Protein AF-A0A1Y4QTX5-F1 (afdb_monomer_lite)

Organism: NCBI:txid44008

Sequence (135 aa):
MKSREKSRYFTFLLYEDSAPKNYLELLESLNIPMAISPWHDLDIKTEKLTPEEQKLVDQGKIIYKKKHRHAIYIASNPVTSNAVRNRLQRLFADYTNKPVVSEVQIIKTTVADTYAYLTHESKEAIRQKKHIYDS

InterPro domains:
  IPR002631 Plasmid replication protein, origin binding domain [PF01719] (3-135)

Secondary structure (DSSP, 8-state):
-PPPP-EEEEEEEEETTTS-TTHHHHHHHT---EEEPPPB---B--SS--HHHHHHHHTT---BPPPEEEEEEEEEEEE-HHHHHHHHHHHHTTT-SS-SEEEEEE--S-HHHHHHHTTT-SHHHHHTTPPPPP-

Structure (mmCIF, N/CA/C/O backbone):
data_AF-A0A1Y4QTX5-F1
#
_entry.id   AF-A0A1Y4QTX5-F1
#
loop_
_atom_site.group_PDB
_atom_site.id
_atom_site.type_symbol
_atom_site.label_atom_id
_atom_site.label_alt_id
_atom_site.label_comp_id
_atom_site.label_asym_id
_atom_site.label_entity_id
_atom_site.label_seq_id
_atom_site.pdbx_PDB_ins_code
_atom_site.Cartn_x
_atom_site.Cartn_y
_atom_site.Cartn_z
_atom_site.occupancy
_atom_site.B_iso_or_equiv
_atom_site.auth_seq_id
_atom_site.auth_comp_id
_atom_site.auth_asym_id
_atom_site.auth_atom_id
_atom_site.pdbx_PDB_model_num
ATOM 1 N N . MET A 1 1 ? 30.024 6.382 3.406 1.00 44.78 1 MET A N 1
ATOM 2 C CA . MET A 1 1 ? 28.696 6.533 2.765 1.00 44.78 1 MET A CA 1
ATOM 3 C C . MET A 1 1 ? 27.850 5.321 3.153 1.00 44.78 1 MET A C 1
ATOM 5 O O . MET A 1 1 ? 28.259 4.217 2.825 1.00 44.78 1 MET A O 1
ATOM 9 N N . LYS A 1 2 ? 26.755 5.468 3.922 1.00 46.59 2 LYS A N 1
ATOM 10 C CA . LYS A 1 2 ? 25.890 4.316 4.270 1.00 46.59 2 LYS A CA 1
ATOM 11 C C . LYS A 1 2 ? 25.275 3.757 2.981 1.00 46.59 2 LYS A C 1
ATOM 13 O O . LYS A 1 2 ? 24.634 4.509 2.246 1.00 46.59 2 LYS A O 1
ATOM 18 N N . SER A 1 3 ? 25.475 2.471 2.693 1.00 66.56 3 SER A N 1
ATOM 19 C CA . SER A 1 3 ? 24.811 1.819 1.563 1.00 66.56 3 SER A CA 1
ATOM 20 C C . SER A 1 3 ? 23.304 1.831 1.807 1.00 66.56 3 SER A C 1
ATOM 22 O O . SER A 1 3 ? 22.845 1.407 2.867 1.00 66.56 3 SER A O 1
ATOM 24 N N . ARG A 1 4 ? 22.524 2.328 0.844 1.00 85.31 4 ARG A N 1
ATOM 25 C CA . ARG A 1 4 ? 21.062 2.249 0.925 1.00 85.31 4 ARG A CA 1
ATOM 26 C C . ARG A 1 4 ? 20.644 0.794 0.735 1.00 85.31 4 ARG A C 1
ATOM 28 O O . ARG A 1 4 ? 21.087 0.164 -0.225 1.00 85.31 4 ARG A O 1
ATOM 35 N N . GLU A 1 5 ? 19.817 0.291 1.646 1.00 94.69 5 GLU A N 1
ATOM 36 C CA . GLU A 1 5 ? 19.289 -1.073 1.604 1.00 94.69 5 GLU A CA 1
ATOM 37 C C . GLU A 1 5 ? 18.601 -1.336 0.256 1.00 94.69 5 GLU A C 1
ATOM 39 O O . GLU A 1 5 ? 17.876 -0.480 -0.269 1.00 94.69 5 GLU A O 1
ATOM 44 N N . LYS A 1 6 ? 18.875 -2.508 -0.324 1.00 96.44 6 LYS A N 1
ATOM 45 C CA . LYS A 1 6 ? 18.266 -2.961 -1.574 1.00 96.44 6 LYS A CA 1
ATOM 46 C C . LYS A 1 6 ? 17.459 -4.224 -1.324 1.00 96.44 6 LYS A C 1
ATOM 48 O O . LYS A 1 6 ? 17.902 -5.098 -0.591 1.00 96.44 6 LYS A O 1
ATOM 53 N N . SER A 1 7 ? 16.313 -4.335 -1.981 1.00 97.81 7 SER A N 1
ATOM 54 C CA . SER A 1 7 ? 15.453 -5.517 -1.927 1.00 97.81 7 SER A CA 1
ATOM 55 C C . SER A 1 7 ? 14.747 -5.726 -3.262 1.00 97.81 7 SER A C 1
ATOM 57 O O . SER A 1 7 ? 14.797 -4.875 -4.153 1.00 97.81 7 SER A O 1
ATOM 59 N N . ARG A 1 8 ? 14.101 -6.881 -3.407 1.00 98.25 8 ARG A N 1
ATOM 60 C CA . ARG A 1 8 ? 13.144 -7.154 -4.482 1.00 98.25 8 ARG A CA 1
ATOM 61 C C . ARG A 1 8 ? 11.698 -6.990 -4.030 1.00 98.25 8 ARG A C 1
ATOM 63 O O . ARG A 1 8 ? 10.841 -6.794 -4.879 1.00 98.25 8 ARG A O 1
ATOM 70 N N . TYR A 1 9 ? 11.428 -7.052 -2.731 1.00 98.44 9 TYR A N 1
ATOM 71 C CA . TYR A 1 9 ? 10.073 -7.127 -2.195 1.00 98.44 9 TYR A CA 1
ATOM 72 C C . TYR A 1 9 ? 9.723 -5.831 -1.481 1.00 98.44 9 TYR A C 1
ATOM 74 O O . TYR A 1 9 ? 10.379 -5.446 -0.509 1.00 98.44 9 TYR A O 1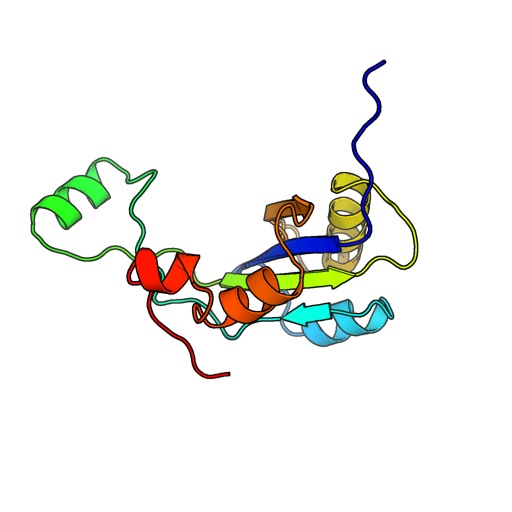
ATOM 82 N N . PHE A 1 10 ? 8.692 -5.160 -1.979 1.00 98.25 10 PHE A N 1
ATOM 83 C CA . PHE A 1 10 ? 8.256 -3.868 -1.475 1.00 98.25 10 PHE A CA 1
ATOM 84 C C . PHE A 1 10 ? 6.760 -3.870 -1.206 1.00 98.25 10 PHE A C 1
ATOM 86 O O . PHE A 1 10 ? 6.009 -4.594 -1.854 1.00 98.25 10 PHE A O 1
ATOM 93 N N . THR A 1 11 ? 6.342 -3.021 -0.278 1.00 97.69 11 THR A N 1
ATOM 94 C CA . THR A 1 11 ? 4.940 -2.691 -0.041 1.00 97.69 11 THR A CA 1
ATOM 95 C C . THR A 1 11 ? 4.754 -1.180 -0.029 1.00 97.69 11 THR A C 1
ATOM 97 O O . THR A 1 11 ? 5.685 -0.439 0.303 1.00 97.69 11 THR A O 1
ATOM 100 N N . PHE A 1 12 ? 3.583 -0.709 -0.440 1.00 96.31 12 PHE A N 1
ATOM 101 C CA . PHE A 1 12 ? 3.239 0.709 -0.426 1.00 96.31 12 PHE A CA 1
ATOM 102 C C . PHE A 1 12 ? 1.729 0.931 -0.324 1.00 96.31 12 PHE A C 1
ATOM 104 O O . PHE A 1 12 ? 0.940 -0.002 -0.476 1.00 96.31 12 PHE A O 1
ATOM 111 N N . LEU A 1 13 ? 1.349 2.185 -0.068 1.00 94.94 13 LEU A N 1
ATOM 112 C CA . LEU A 1 13 ? -0.041 2.627 -0.001 1.00 94.94 13 LEU A CA 1
ATOM 113 C C . LEU A 1 13 ? -0.429 3.473 -1.213 1.00 94.94 13 LEU A C 1
ATOM 115 O O . LEU A 1 13 ? 0.335 4.349 -1.625 1.00 94.94 13 LEU A O 1
ATOM 119 N N . LEU A 1 14 ? -1.639 3.244 -1.718 1.00 93.12 14 LEU A N 1
ATOM 120 C CA . LEU A 1 14 ? -2.327 4.063 -2.716 1.00 93.12 14 LEU A CA 1
ATOM 121 C C . LEU A 1 14 ? -3.546 4.718 -2.067 1.00 93.12 14 LEU A C 1
ATOM 123 O O . LEU A 1 14 ? -4.354 4.015 -1.467 1.00 93.12 14 LEU A O 1
ATOM 127 N N . TYR A 1 15 ? -3.713 6.030 -2.208 1.00 92.44 15 TYR A N 1
ATOM 128 C CA . TYR A 1 15 ? -4.905 6.729 -1.714 1.00 92.44 15 TYR A CA 1
ATOM 129 C C . TYR A 1 15 ? -5.902 6.997 -2.837 1.00 92.44 15 TYR A C 1
ATOM 131 O O . TYR A 1 15 ? -5.520 7.476 -3.905 1.00 92.44 15 TYR A O 1
ATOM 139 N N . GLU A 1 16 ? -7.185 6.737 -2.575 1.00 90.94 16 GLU A N 1
ATOM 140 C CA . GLU A 1 16 ? -8.263 6.948 -3.554 1.00 90.94 16 GLU A CA 1
ATOM 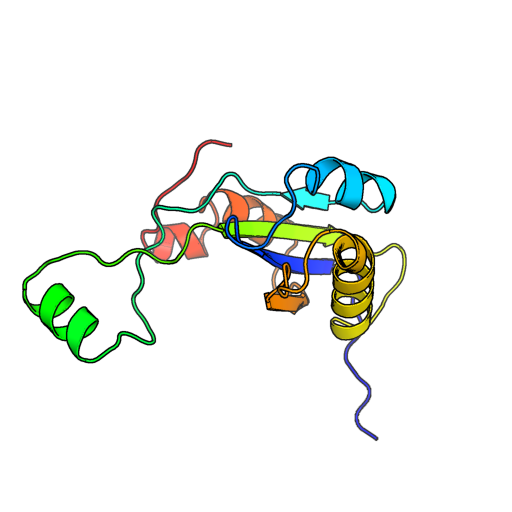141 C C . GLU A 1 16 ? -8.365 8.417 -3.997 1.00 90.94 16 GLU A C 1
ATOM 143 O O . GLU A 1 16 ? -8.578 8.698 -5.170 1.00 90.94 16 GLU A O 1
ATOM 148 N N . ASP A 1 17 ? -8.134 9.360 -3.078 1.00 90.31 17 ASP A N 1
ATOM 149 C CA . ASP A 1 17 ? -8.236 10.810 -3.321 1.00 90.31 17 ASP A CA 1
ATOM 150 C C . ASP A 1 17 ? -7.128 11.392 -4.224 1.00 90.31 17 ASP A C 1
ATOM 152 O O . ASP A 1 17 ? -7.180 12.567 -4.621 1.00 90.31 17 ASP A O 1
ATOM 156 N N . SER A 1 18 ? -6.105 10.583 -4.502 1.00 90.31 18 SER A N 1
ATOM 157 C CA . SER A 1 18 ? -4.894 10.976 -5.217 1.00 90.31 18 SER A CA 1
ATOM 158 C C . SER A 1 18 ? -4.641 10.107 -6.447 1.00 90.31 18 SER A C 1
ATOM 160 O O . SER A 1 18 ? -4.023 10.593 -7.393 1.00 90.31 18 SER A O 1
ATOM 162 N N . ALA A 1 19 ? -5.106 8.855 -6.452 1.00 89.94 19 ALA A N 1
ATOM 163 C CA . ALA A 1 19 ? -4.929 7.929 -7.563 1.00 89.94 19 ALA A CA 1
ATOM 164 C C . ALA A 1 19 ? -5.769 8.335 -8.790 1.00 89.94 19 ALA A C 1
ATOM 166 O O . ALA A 1 19 ? -6.956 8.637 -8.653 1.00 89.94 19 ALA A O 1
ATOM 167 N N . PRO A 1 20 ? -5.191 8.322 -10.006 1.00 92.69 20 PRO A N 1
ATOM 168 C CA . PRO A 1 20 ? -5.965 8.542 -11.222 1.00 92.69 20 PRO A CA 1
ATOM 169 C C . PRO A 1 20 ? -6.933 7.381 -11.472 1.00 92.69 20 PRO A C 1
ATOM 171 O O . PRO A 1 20 ? -6.689 6.259 -11.037 1.00 92.69 20 PRO A O 1
ATOM 174 N N . LYS A 1 21 ? -8.028 7.617 -12.205 1.00 92.56 21 LYS A N 1
ATOM 175 C CA . LYS A 1 21 ? -9.063 6.587 -12.435 1.00 92.56 21 LYS A CA 1
ATOM 176 C C . LYS A 1 21 ? -8.513 5.314 -13.092 1.00 92.56 21 LYS A C 1
ATOM 178 O O . LYS A 1 21 ? -8.945 4.222 -12.748 1.00 92.56 21 LYS A O 1
ATOM 183 N N . ASN A 1 22 ? -7.535 5.458 -13.984 1.00 94.44 22 ASN A N 1
ATOM 184 C CA . ASN A 1 22 ? -6.868 4.373 -14.705 1.00 94.44 22 ASN A CA 1
ATOM 185 C C . ASN A 1 22 ? -5.590 3.866 -14.006 1.00 94.44 22 ASN A C 1
ATOM 187 O O . ASN A 1 22 ? -4.730 3.272 -14.650 1.00 94.44 22 ASN A O 1
ATOM 191 N N . TYR A 1 23 ? -5.418 4.095 -12.695 1.00 94.19 23 TYR A N 1
ATOM 192 C CA . TYR A 1 23 ? -4.184 3.713 -11.994 1.00 94.19 23 TYR A CA 1
ATOM 193 C C . TYR A 1 23 ? -3.833 2.223 -12.128 1.00 94.19 23 TYR A C 1
ATOM 195 O O . TYR A 1 23 ? -2.651 1.893 -12.138 1.00 94.19 23 TYR A O 1
ATOM 203 N N . LEU A 1 24 ? -4.829 1.334 -12.236 1.00 95.06 24 LEU A N 1
ATOM 204 C CA . LEU A 1 24 ? -4.606 -0.105 -12.417 1.00 95.06 24 LEU A CA 1
ATOM 205 C C . LEU A 1 24 ? -3.921 -0.404 -13.754 1.00 95.06 24 LEU A C 1
ATOM 207 O O . LEU A 1 24 ? -2.891 -1.070 -13.755 1.00 95.06 24 LEU A O 1
ATOM 211 N N . GLU A 1 25 ? -4.422 0.161 -14.855 1.00 96.62 25 GLU A N 1
ATOM 212 C CA . GLU A 1 25 ? -3.822 0.032 -16.194 1.00 96.62 25 GLU A CA 1
ATOM 213 C C . GLU A 1 25 ? -2.393 0.591 -16.213 1.00 96.62 25 GLU A C 1
ATOM 215 O O . GLU A 1 25 ? -1.471 -0.002 -16.773 1.00 96.62 25 GLU A O 1
ATOM 220 N N . LEU A 1 26 ? -2.178 1.724 -15.536 1.00 96.06 26 LEU A N 1
ATOM 221 C CA . LEU A 1 26 ? -0.852 2.319 -15.401 1.00 96.06 26 LEU A CA 1
ATOM 222 C C . LEU A 1 26 ? 0.104 1.392 -14.640 1.00 96.06 26 LEU A C 1
ATOM 224 O O . LEU A 1 26 ? 1.246 1.207 -15.061 1.00 96.06 26 LEU A O 1
ATOM 228 N N . LEU A 1 27 ? -0.333 0.795 -13.528 1.00 96.06 27 LEU A N 1
ATOM 229 C CA . LEU A 1 27 ? 0.486 -0.153 -12.770 1.00 96.06 27 LEU A CA 1
ATOM 230 C C . LEU A 1 27 ? 0.796 -1.410 -13.588 1.00 96.06 27 LEU A C 1
ATOM 232 O O . LEU A 1 27 ? 1.941 -1.865 -13.580 1.00 96.06 27 LEU A O 1
ATOM 236 N N . GLU A 1 28 ? -0.186 -1.926 -14.325 1.00 96.75 28 GLU A N 1
ATOM 237 C CA . GLU A 1 28 ? -0.035 -3.072 -15.222 1.00 96.75 28 GLU A CA 1
ATOM 238 C C . GLU A 1 28 ? 0.983 -2.792 -16.339 1.00 96.75 28 GLU A C 1
ATOM 240 O O . GLU A 1 28 ? 1.848 -3.628 -16.610 1.00 96.75 28 GLU A O 1
ATOM 245 N N . SER A 1 29 ? 0.993 -1.572 -16.893 1.00 96.94 29 SER A N 1
ATOM 246 C CA . SER A 1 29 ? 1.954 -1.150 -17.928 1.00 96.94 29 SER A CA 1
ATOM 247 C C . SER A 1 29 ? 3.426 -1.244 -17.500 1.00 96.94 29 SER A C 1
ATOM 249 O O . SER A 1 29 ? 4.326 -1.300 -18.341 1.00 96.94 29 SER A O 1
ATOM 251 N N . LEU A 1 30 ? 3.707 -1.293 -16.190 1.00 95.88 30 LEU A N 1
ATOM 252 C CA . LEU A 1 30 ? 5.067 -1.481 -15.686 1.00 95.88 30 LEU A CA 1
ATOM 253 C C . LEU A 1 30 ? 5.613 -2.888 -15.952 1.00 95.88 30 LEU A C 1
ATOM 255 O O . LEU A 1 30 ? 6.835 -3.059 -15.866 1.00 95.88 30 LEU A O 1
ATOM 259 N N . ASN A 1 31 ? 4.734 -3.858 -16.234 1.00 96.00 31 ASN A N 1
ATOM 260 C CA . ASN A 1 31 ? 5.041 -5.279 -16.376 1.00 96.00 31 ASN A CA 1
ATOM 261 C C . ASN A 1 31 ? 5.849 -5.816 -15.179 1.00 96.00 31 ASN A C 1
ATOM 263 O O . ASN A 1 31 ? 6.881 -6.476 -15.319 1.00 96.00 31 ASN A O 1
ATOM 267 N N . ILE A 1 32 ? 5.412 -5.442 -13.974 1.00 97.12 32 ILE A N 1
ATOM 268 C CA . ILE A 1 32 ? 5.991 -5.880 -12.706 1.00 97.12 32 ILE A CA 1
ATOM 269 C C . ILE A 1 32 ? 4.925 -6.669 -11.945 1.00 97.12 32 ILE A C 1
ATOM 271 O O . ILE A 1 32 ? 3.813 -6.161 -11.812 1.00 97.12 32 ILE A O 1
ATOM 275 N N . PRO A 1 33 ? 5.241 -7.855 -11.392 1.00 97.88 33 PRO A N 1
ATOM 276 C CA . PRO A 1 33 ? 4.295 -8.584 -10.560 1.00 97.88 33 PRO A CA 1
ATOM 277 C C . PRO A 1 33 ? 3.897 -7.760 -9.332 1.00 97.88 33 PRO A C 1
ATOM 279 O O . PRO A 1 33 ? 4.756 -7.339 -8.543 1.00 97.88 33 PRO A O 1
ATOM 282 N N . MET A 1 34 ? 2.592 -7.546 -9.177 1.00 97.75 34 MET A N 1
ATOM 283 C CA . MET A 1 34 ? 2.007 -6.851 -8.037 1.00 97.75 34 MET A CA 1
ATOM 284 C C . MET A 1 34 ? 0.782 -7.592 -7.511 1.00 97.75 34 MET A C 1
ATOM 286 O O . MET A 1 34 ? 0.084 -8.268 -8.260 1.00 97.75 34 MET A O 1
ATOM 290 N N . ALA A 1 35 ? 0.511 -7.420 -6.222 1.00 97.62 35 ALA A N 1
ATOM 291 C CA . ALA A 1 35 ? -0.767 -7.764 -5.609 1.00 97.62 35 ALA A CA 1
ATOM 292 C C . ALA A 1 35 ? -1.321 -6.505 -4.949 1.00 97.62 35 ALA A C 1
ATOM 294 O O . ALA A 1 35 ? -0.566 -5.790 -4.295 1.00 97.62 35 ALA A O 1
ATOM 295 N N . ILE A 1 36 ? -2.606 -6.217 -5.128 1.00 96.25 36 ILE A N 1
ATOM 296 C CA . ILE A 1 36 ? -3.250 -5.013 -4.597 1.00 96.25 36 ILE A CA 1
ATOM 297 C C . ILE A 1 36 ? -4.425 -5.463 -3.739 1.00 96.25 36 ILE A C 1
ATOM 299 O O . ILE A 1 36 ? -5.214 -6.296 -4.174 1.00 96.25 36 ILE A O 1
ATOM 303 N N . SER A 1 37 ? -4.536 -4.917 -2.534 1.00 96.62 37 SER A N 1
ATOM 304 C CA . SER A 1 37 ? -5.645 -5.204 -1.632 1.00 96.62 37 SER A CA 1
ATOM 305 C C . SER A 1 37 ? -6.988 -4.707 -2.188 1.00 96.62 37 SER A C 1
ATOM 307 O O . SER A 1 37 ? -7.026 -3.828 -3.067 1.00 96.62 37 SER A O 1
ATOM 309 N N . PRO A 1 38 ? -8.102 -5.159 -1.590 1.00 96.50 38 PRO A N 1
ATOM 310 C CA . PRO A 1 38 ? -9.352 -4.408 -1.586 1.00 96.50 38 PRO A CA 1
ATOM 311 C C . PRO A 1 38 ? -9.150 -2.972 -1.086 1.00 96.50 38 PRO A C 1
ATOM 313 O O . PRO A 1 38 ? -8.090 -2.603 -0.566 1.00 96.50 38 PRO A O 1
ATOM 316 N N . TRP A 1 39 ? -10.177 -2.138 -1.227 1.00 95.12 39 TRP A N 1
ATOM 317 C CA . TRP A 1 39 ? -10.159 -0.825 -0.589 1.00 95.12 39 TRP A CA 1
ATOM 318 C C . TRP A 1 39 ? -10.248 -0.973 0.929 1.00 95.12 39 TRP A C 1
ATOM 320 O O . TRP A 1 39 ? -11.172 -1.592 1.435 1.00 95.12 39 TRP A O 1
ATOM 330 N N . HIS A 1 40 ? -9.286 -0.382 1.631 1.00 95.44 40 HIS A N 1
ATOM 331 C CA . HIS A 1 40 ? -9.243 -0.307 3.083 1.00 95.44 40 HIS A CA 1
ATOM 332 C C . HIS A 1 40 ? -9.843 1.016 3.542 1.00 95.44 40 HIS A C 1
ATOM 334 O O . HIS A 1 40 ? -9.197 2.063 3.447 1.00 95.44 40 HIS A O 1
ATOM 340 N N . ASP A 1 41 ? -11.082 0.976 4.015 1.00 95.75 41 ASP A N 1
ATOM 341 C CA . ASP A 1 41 ? -11.858 2.116 4.518 1.00 95.75 41 ASP A CA 1
ATOM 342 C C . ASP A 1 41 ? -12.379 1.932 5.953 1.00 95.75 41 ASP A C 1
ATOM 344 O O . ASP A 1 41 ? -12.897 2.877 6.546 1.00 95.75 41 ASP A O 1
ATOM 348 N N . LEU A 1 42 ? -12.158 0.756 6.542 1.00 95.38 42 LEU A N 1
ATOM 349 C CA . LEU A 1 42 ? -12.555 0.396 7.908 1.00 95.38 42 LEU A CA 1
ATOM 350 C C . LEU A 1 42 ? -11.358 0.300 8.866 1.00 95.38 42 LEU A C 1
ATOM 352 O O . LEU A 1 42 ? -11.466 -0.159 10.005 1.00 95.38 42 LEU A O 1
ATOM 356 N N . ASP A 1 43 ? -10.203 0.794 8.428 1.00 93.88 43 ASP A N 1
ATOM 357 C CA . ASP A 1 43 ? -9.001 0.904 9.240 1.00 93.88 43 ASP A CA 1
ATOM 358 C C . ASP A 1 43 ? -9.173 1.926 10.356 1.00 93.88 43 ASP A C 1
ATOM 360 O O . ASP A 1 43 ? -9.251 3.125 10.101 1.00 93.88 43 ASP A O 1
ATOM 364 N N . ILE A 1 44 ? -9.147 1.485 11.610 1.00 93.62 44 ILE A N 1
ATOM 365 C CA . ILE A 1 44 ? -9.247 2.396 12.752 1.00 93.62 44 ILE A CA 1
ATOM 366 C C . ILE A 1 44 ? -7.946 3.196 12.901 1.00 93.62 44 ILE A C 1
ATOM 368 O O . ILE A 1 44 ? -6.832 2.658 12.876 1.00 93.62 44 ILE A O 1
ATOM 372 N N . LYS A 1 45 ? -8.082 4.511 13.064 1.00 93.06 45 LYS A N 1
ATOM 373 C CA . LYS A 1 45 ? -6.986 5.430 13.354 1.00 93.06 45 LYS A CA 1
ATOM 374 C C . LYS A 1 45 ? -6.727 5.439 14.862 1.00 93.06 45 LYS A C 1
ATOM 376 O O . LYS A 1 45 ? -7.465 6.052 15.621 1.00 93.06 45 LYS A O 1
ATOM 381 N N . THR A 1 46 ? -5.664 4.762 15.287 1.00 87.81 46 THR A N 1
ATOM 382 C CA . THR A 1 46 ? -5.253 4.674 16.702 1.00 87.81 46 THR A CA 1
ATOM 383 C C . THR A 1 46 ? -4.074 5.583 17.052 1.00 87.81 46 THR A C 1
ATOM 385 O O . THR A 1 46 ? -3.729 5.730 18.217 1.00 87.81 46 THR A O 1
ATOM 388 N N . GLU A 1 47 ? -3.435 6.188 16.051 1.00 87.81 47 GLU A N 1
ATOM 389 C CA . GLU A 1 47 ? -2.233 7.006 16.205 1.00 87.81 47 GLU A CA 1
ATOM 390 C C . GLU A 1 47 ? -2.384 8.335 15.460 1.00 87.81 47 GLU A C 1
ATOM 392 O O . GLU A 1 47 ? -3.136 8.437 14.485 1.00 87.81 47 GLU A O 1
ATOM 397 N N . LYS A 1 48 ? -1.613 9.348 15.881 1.00 88.38 48 LYS A N 1
ATOM 398 C CA . LYS A 1 48 ? -1.579 10.685 15.254 1.00 88.38 48 LYS A CA 1
ATOM 399 C C . LYS A 1 48 ? -2.973 11.327 15.154 1.00 88.38 48 LYS A C 1
ATOM 401 O O . LYS A 1 48 ? -3.311 11.938 14.135 1.00 88.38 48 LYS A O 1
ATOM 406 N N . LEU A 1 49 ? -3.786 11.143 16.193 1.00 91.44 49 LEU A N 1
ATOM 407 C CA . LEU A 1 49 ? -5.074 11.813 16.339 1.00 91.44 49 LEU A CA 1
ATOM 408 C C . LEU A 1 49 ? -4.839 13.308 16.587 1.00 91.44 49 LEU A C 1
ATOM 410 O O . LEU A 1 49 ? -3.943 13.688 17.343 1.00 91.44 49 LEU A O 1
ATOM 414 N N . THR A 1 50 ? -5.620 14.163 15.934 1.00 94.12 50 THR A N 1
ATOM 415 C CA . THR A 1 50 ? -5.675 15.585 16.284 1.00 94.12 50 THR A CA 1
ATOM 416 C C . THR A 1 50 ? -6.332 15.749 17.660 1.00 94.12 50 THR A C 1
ATOM 418 O O . THR A 1 50 ? -7.056 14.856 18.105 1.00 94.12 50 THR A O 1
ATOM 421 N N . PRO A 1 51 ? -6.153 16.893 18.346 1.00 94.56 51 PRO A N 1
ATOM 422 C CA . PRO A 1 51 ? -6.849 17.145 19.609 1.00 94.56 51 PRO A CA 1
ATOM 423 C C . PRO A 1 51 ? -8.379 17.027 19.504 1.00 94.56 51 PRO A C 1
ATOM 425 O O . PRO A 1 51 ? -9.041 16.675 20.476 1.00 94.56 51 PRO A O 1
ATOM 428 N N . GLU A 1 52 ? -8.950 17.314 18.333 1.00 93.94 52 GLU A N 1
ATOM 429 C CA . GLU A 1 52 ? -10.384 17.165 18.069 1.00 93.94 52 GLU A CA 1
ATOM 430 C C . GLU A 1 52 ? -10.781 15.700 17.889 1.00 93.94 52 GLU A C 1
ATOM 432 O O . GLU A 1 52 ? -11.740 15.243 18.507 1.00 93.94 52 GLU A O 1
ATOM 437 N N . GLU A 1 53 ? -10.020 14.944 17.094 1.00 93.56 53 GLU A N 1
ATOM 438 C CA . GLU A 1 53 ? -10.244 13.509 16.912 1.00 93.56 53 GLU A CA 1
ATOM 439 C C . GLU A 1 53 ? -10.085 12.751 18.234 1.00 93.56 53 GLU A C 1
ATOM 441 O O . GLU A 1 53 ? -10.889 11.871 18.524 1.00 93.56 53 GLU A O 1
ATOM 446 N N . GLN A 1 54 ? -9.111 13.129 19.069 1.00 93.69 54 GLN A N 1
ATOM 447 C CA . GLN A 1 54 ? -8.911 12.522 20.384 1.00 93.69 54 GLN A CA 1
ATOM 448 C C . GLN A 1 54 ? -10.144 12.703 21.273 1.00 93.69 54 GLN A C 1
ATOM 450 O O . GLN A 1 54 ? -10.633 11.729 21.830 1.00 93.69 54 GLN A O 1
ATOM 455 N N . LYS A 1 55 ? -10.723 13.911 21.330 1.00 94.25 55 LYS A N 1
ATOM 456 C CA . LYS A 1 55 ? -11.967 14.154 2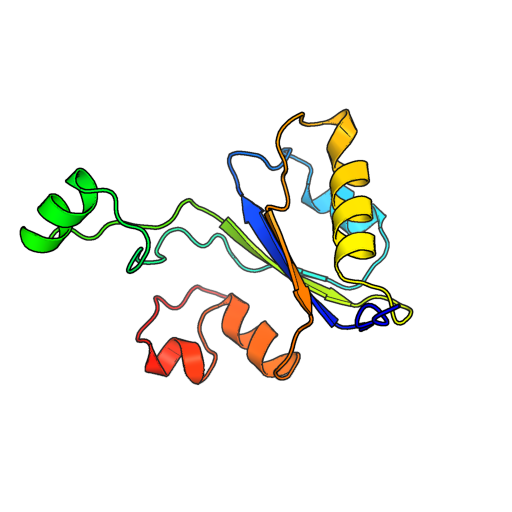2.082 1.00 94.25 55 LYS A CA 1
ATOM 457 C C . LYS A 1 55 ? -13.125 13.287 21.588 1.00 94.25 55 LYS A C 1
ATOM 459 O O . LYS A 1 55 ? -13.933 12.837 22.392 1.00 94.25 55 LYS A O 1
ATOM 464 N N . LEU A 1 56 ? -13.234 13.069 20.275 1.00 93.44 56 LEU A N 1
ATOM 465 C CA . LEU A 1 56 ? -14.265 12.198 19.706 1.00 93.44 56 LEU A CA 1
ATOM 466 C C . LEU A 1 56 ? -14.033 10.735 20.110 1.00 93.44 56 LEU A C 1
ATOM 468 O O . LEU A 1 56 ? -14.991 10.058 20.478 1.00 93.44 56 LEU A O 1
ATOM 472 N N . VAL A 1 57 ? -12.780 10.274 20.094 1.00 92.50 57 VAL A N 1
ATOM 473 C CA . VAL A 1 57 ? -12.399 8.932 20.561 1.00 92.50 57 VAL A CA 1
ATOM 474 C C . VAL A 1 57 ? -12.694 8.756 22.050 1.00 92.50 57 VAL A C 1
ATOM 476 O O . VAL A 1 57 ? -13.282 7.746 22.429 1.00 92.50 57 VAL A O 1
ATOM 479 N N . ASP A 1 58 ? -12.393 9.757 22.879 1.00 92.69 58 ASP A N 1
ATOM 480 C CA . ASP A 1 58 ? -12.687 9.742 24.319 1.00 92.69 58 ASP A CA 1
ATOM 481 C C . ASP A 1 58 ? -14.205 9.702 24.597 1.00 92.69 58 ASP A C 1
ATOM 483 O O . ASP A 1 58 ? -14.651 9.149 25.599 1.00 92.69 58 ASP A O 1
ATOM 487 N N . GLN A 1 59 ? -15.016 10.236 23.677 1.00 94.31 59 GLN A N 1
ATOM 488 C CA . GLN A 1 59 ? -16.483 10.134 23.679 1.00 94.31 59 GLN A CA 1
ATOM 489 C C . GLN A 1 59 ? -17.006 8.802 23.107 1.00 94.31 59 GLN A C 1
ATOM 491 O O . GLN A 1 59 ? -18.215 8.635 22.944 1.00 94.31 59 GLN A O 1
ATOM 496 N N . GLY A 1 60 ? -16.120 7.864 22.768 1.00 92.31 60 GLY A N 1
ATOM 497 C CA . GLY A 1 60 ? -16.467 6.550 22.229 1.00 92.31 60 GLY A CA 1
ATOM 498 C C . GLY A 1 60 ? -16.718 6.515 20.720 1.00 92.31 60 GLY A C 1
ATOM 499 O O . GLY A 1 60 ? -17.220 5.510 20.217 1.00 92.31 60 GLY A O 1
ATOM 500 N N . LYS A 1 61 ? -16.390 7.575 19.967 1.00 94.69 61 LYS A N 1
ATOM 501 C CA . LYS A 1 61 ? -16.503 7.564 18.500 1.00 94.69 61 LYS A CA 1
ATOM 502 C C . LYS A 1 61 ? -15.275 6.921 17.865 1.00 94.69 61 LYS A C 1
ATOM 504 O O . LYS A 1 61 ? -14.141 7.195 18.242 1.00 94.69 61 LYS A O 1
ATOM 509 N N . ILE A 1 62 ? -15.502 6.113 16.837 1.00 93.12 62 ILE A N 1
ATOM 510 C CA . ILE A 1 62 ? -14.428 5.505 16.051 1.00 93.12 62 ILE A CA 1
ATOM 511 C C . ILE A 1 62 ? -14.031 6.465 14.930 1.00 93.12 62 ILE A C 1
ATOM 513 O O . ILE A 1 62 ? -14.884 6.940 14.180 1.00 93.12 62 ILE A O 1
ATOM 517 N N . ILE A 1 63 ? -12.731 6.730 14.809 1.00 95.19 63 ILE A N 1
ATOM 518 C CA . ILE A 1 63 ? -12.154 7.487 13.697 1.00 95.19 63 ILE A CA 1
ATOM 519 C C . ILE A 1 63 ? -11.463 6.507 12.755 1.00 95.19 63 ILE A C 1
ATOM 521 O O . ILE A 1 63 ? -10.610 5.728 13.182 1.00 95.19 63 ILE A O 1
ATOM 525 N N . TYR A 1 64 ? -11.814 6.564 11.474 1.00 94.75 64 TYR A N 1
ATOM 526 C CA . TYR A 1 64 ? -11.212 5.729 10.439 1.00 94.75 64 TYR A CA 1
ATOM 527 C C . TYR A 1 64 ? -10.081 6.464 9.716 1.00 94.75 64 TYR A C 1
ATOM 529 O O . TYR A 1 64 ? -10.071 7.692 9.590 1.00 94.75 64 TYR A O 1
ATOM 537 N N . LYS A 1 65 ? -9.095 5.706 9.239 1.00 93.50 65 LYS A N 1
ATOM 538 C CA . LYS A 1 65 ? -8.051 6.203 8.347 1.00 93.50 65 LYS A CA 1
ATOM 539 C C . LYS A 1 65 ? -8.657 6.539 6.989 1.00 93.50 65 LYS A C 1
ATOM 541 O O . LYS A 1 65 ? -9.690 6.012 6.589 1.00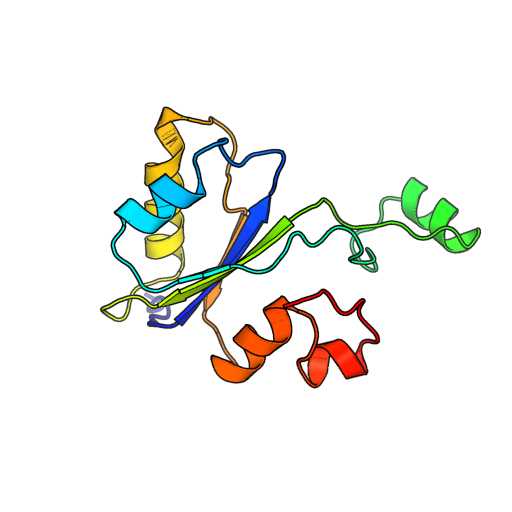 93.50 65 LYS A O 1
ATOM 546 N N . LYS A 1 66 ? -7.962 7.402 6.247 1.00 92.06 66 LYS A N 1
ATOM 547 C CA . LYS A 1 66 ? -8.313 7.693 4.854 1.00 92.06 66 LYS A CA 1
ATOM 548 C C . LYS A 1 66 ? -8.336 6.408 4.032 1.00 92.06 66 LYS A C 1
ATOM 550 O O . LYS A 1 66 ? -7.420 5.602 4.170 1.00 92.06 66 LYS A O 1
ATOM 555 N N . LYS A 1 67 ? -9.319 6.279 3.141 1.00 94.50 67 LYS A N 1
ATOM 556 C CA . LYS A 1 67 ? -9.469 5.127 2.252 1.00 94.50 67 LYS A CA 1
ATOM 557 C C . LYS A 1 67 ? -8.221 4.915 1.390 1.00 94.50 67 LYS A C 1
ATOM 559 O O . LYS A 1 67 ? -7.775 5.828 0.688 1.00 94.50 67 LYS A O 1
ATOM 564 N N . HIS A 1 68 ? -7.641 3.722 1.475 1.00 94.69 68 HIS A N 1
ATOM 565 C CA . HIS A 1 68 ? -6.382 3.383 0.816 1.00 94.69 68 HIS A CA 1
ATOM 566 C C . HIS A 1 68 ? -6.356 1.938 0.314 1.00 94.69 68 HIS A C 1
ATOM 568 O O . HIS A 1 68 ? -7.225 1.141 0.634 1.00 94.69 68 HIS A O 1
ATOM 574 N N . ARG A 1 69 ? -5.357 1.597 -0.495 1.00 94.69 69 ARG A N 1
ATOM 575 C CA . ARG A 1 69 ? -5.011 0.223 -0.868 1.00 94.69 69 ARG A CA 1
ATOM 576 C C . ARG A 1 69 ? -3.582 -0.064 -0.459 1.00 94.69 69 ARG A C 1
ATOM 578 O O . ARG A 1 69 ? -2.705 0.775 -0.664 1.00 94.69 69 ARG A O 1
ATOM 585 N N . HIS A 1 70 ? -3.352 -1.258 0.057 1.00 96.00 70 HIS A N 1
ATOM 586 C CA . HIS A 1 70 ? -2.026 -1.838 0.156 1.00 96.00 70 HIS A CA 1
ATOM 587 C C . HIS A 1 70 ? -1.653 -2.486 -1.175 1.00 96.00 70 HIS A C 1
ATOM 589 O O . HIS A 1 70 ? -2.486 -3.110 -1.829 1.00 96.00 70 HIS A O 1
ATOM 595 N N . ALA A 1 71 ? -0.392 -2.366 -1.569 1.00 96.69 71 ALA A N 1
ATOM 596 C CA . ALA A 1 71 ? 0.131 -3.050 -2.740 1.00 96.69 71 ALA A CA 1
ATOM 597 C C . ALA A 1 71 ? 1.479 -3.697 -2.432 1.00 96.69 71 ALA A C 1
ATOM 599 O O . ALA A 1 71 ? 2.340 -3.070 -1.820 1.00 96.69 71 ALA A O 1
ATOM 600 N N . ILE A 1 72 ? 1.671 -4.932 -2.888 1.00 98.12 72 ILE A N 1
ATOM 601 C CA . ILE A 1 72 ? 2.961 -5.620 -2.941 1.00 98.12 72 ILE A CA 1
ATOM 602 C C . ILE A 1 72 ? 3.550 -5.410 -4.331 1.00 98.12 72 ILE A C 1
ATOM 604 O O . ILE A 1 72 ? 2.857 -5.574 -5.330 1.00 98.12 72 ILE A O 1
ATOM 608 N N . TYR A 1 73 ? 4.838 -5.089 -4.390 1.00 98.19 73 TYR A N 1
ATOM 609 C CA . TYR A 1 73 ? 5.608 -4.891 -5.614 1.00 98.19 73 TYR A CA 1
ATOM 610 C C . TYR A 1 73 ? 6.845 -5.784 -5.594 1.00 98.19 73 TYR A C 1
ATOM 612 O O . TYR A 1 73 ? 7.665 -5.693 -4.673 1.00 98.19 73 TYR A O 1
ATOM 620 N N . ILE A 1 74 ? 7.006 -6.621 -6.623 1.00 98.25 74 ILE A N 1
ATOM 621 C CA . ILE A 1 74 ? 8.138 -7.547 -6.747 1.00 98.25 74 ILE A CA 1
ATOM 622 C C . ILE A 1 74 ? 9.064 -7.092 -7.876 1.00 98.25 74 ILE A C 1
ATOM 624 O O . ILE A 1 74 ? 8.857 -7.390 -9.048 1.00 98.25 74 ILE A O 1
ATOM 628 N N . ALA A 1 75 ? 10.137 -6.387 -7.526 1.00 98.06 75 ALA A N 1
ATOM 629 C CA . ALA A 1 75 ? 11.143 -5.957 -8.487 1.00 98.06 75 ALA A CA 1
ATOM 630 C C . ALA A 1 75 ? 11.884 -7.155 -9.106 1.00 98.06 75 ALA A C 1
ATOM 632 O O . ALA A 1 75 ? 12.256 -8.116 -8.421 1.00 98.06 75 ALA A O 1
ATOM 633 N N . SER A 1 76 ? 12.206 -7.059 -10.397 1.00 97.12 76 SER A N 1
ATOM 634 C CA . SER A 1 76 ? 13.019 -8.065 -11.095 1.00 97.12 76 SER A CA 1
ATOM 635 C C . SER A 1 76 ? 14.429 -8.174 -10.507 1.00 97.12 76 SER A C 1
ATOM 637 O O . SER A 1 76 ? 14.971 -9.269 -10.417 1.00 97.12 76 SER A O 1
ATOM 639 N N . ASN A 1 77 ? 14.988 -7.053 -10.038 1.00 97.56 77 ASN A N 1
ATOM 640 C CA . ASN A 1 77 ? 16.333 -6.957 -9.470 1.00 97.56 77 ASN A CA 1
ATOM 641 C C . ASN A 1 77 ? 16.317 -6.216 -8.124 1.00 97.56 77 ASN A C 1
ATOM 643 O O . ASN A 1 77 ? 15.428 -5.388 -7.908 1.00 97.56 77 ASN A O 1
ATOM 647 N N . PRO A 1 78 ? 17.299 -6.451 -7.230 1.00 97.69 78 PRO A N 1
ATOM 648 C CA . PRO A 1 78 ? 17.432 -5.684 -5.999 1.00 97.69 78 PRO A CA 1
ATOM 649 C C . PRO A 1 78 ? 17.617 -4.182 -6.265 1.00 97.69 78 PRO A C 1
ATOM 651 O O . PRO A 1 78 ? 18.618 -3.747 -6.840 1.00 97.69 78 PRO A O 1
ATOM 654 N N . VAL A 1 79 ? 16.666 -3.374 -5.807 1.00 97.56 79 VAL A N 1
ATOM 655 C CA . VAL A 1 79 ? 16.655 -1.909 -5.948 1.00 97.56 79 VAL A CA 1
ATOM 656 C C . VAL A 1 79 ? 16.395 -1.246 -4.600 1.00 97.56 79 VAL A C 1
ATOM 658 O O . VAL A 1 79 ? 16.100 -1.915 -3.618 1.00 97.56 79 VAL A O 1
ATOM 661 N N . THR A 1 80 ? 16.533 0.075 -4.520 1.00 97.00 80 THR A N 1
ATOM 662 C CA . THR A 1 80 ? 16.194 0.821 -3.293 1.00 97.00 80 THR A CA 1
ATOM 663 C C . THR A 1 80 ? 14.705 1.172 -3.272 1.00 97.00 80 THR A C 1
ATOM 665 O O . THR A 1 80 ? 14.110 1.371 -4.333 1.00 97.00 80 THR A O 1
ATOM 668 N N . SER A 1 81 ? 14.114 1.336 -2.086 1.00 96.00 81 SER A N 1
ATOM 669 C CA . SER A 1 81 ? 12.719 1.788 -1.940 1.00 96.00 81 SER A CA 1
ATOM 670 C C . SER A 1 81 ? 12.453 3.121 -2.650 1.00 96.00 81 SER A C 1
ATOM 672 O O . SER A 1 81 ? 11.440 3.274 -3.328 1.00 96.00 81 SER A O 1
ATOM 674 N N . ASN A 1 82 ? 13.407 4.057 -2.598 1.00 94.44 82 ASN A N 1
ATOM 675 C CA . ASN A 1 82 ? 13.321 5.332 -3.317 1.00 94.44 82 ASN A CA 1
ATOM 676 C C . ASN A 1 82 ? 13.274 5.155 -4.841 1.00 94.44 82 ASN A C 1
ATOM 678 O O . ASN A 1 82 ? 12.591 5.916 -5.518 1.00 94.44 82 ASN A O 1
ATOM 682 N N . ALA A 1 83 ? 13.969 4.160 -5.399 1.00 95.31 83 ALA A N 1
ATOM 683 C CA . ALA A 1 83 ? 13.905 3.895 -6.836 1.00 95.31 83 ALA A CA 1
ATOM 684 C C . ALA A 1 83 ? 12.504 3.422 -7.256 1.00 95.31 83 ALA A C 1
ATOM 686 O O . ALA A 1 83 ? 11.985 3.889 -8.271 1.00 95.31 83 ALA A O 1
ATOM 687 N N . VAL A 1 84 ? 11.879 2.557 -6.450 1.00 96.69 84 VAL A N 1
ATOM 688 C CA . VAL A 1 84 ? 10.492 2.109 -6.656 1.00 96.69 84 VAL A CA 1
ATOM 689 C C . VAL A 1 84 ? 9.526 3.284 -6.513 1.00 96.69 84 VAL A C 1
ATOM 691 O O . VAL A 1 84 ? 8.737 3.532 -7.421 1.00 96.69 84 VAL A O 1
ATOM 694 N N . ARG A 1 85 ? 9.652 4.080 -5.441 1.00 94.88 85 ARG A N 1
ATOM 695 C CA . ARG A 1 85 ? 8.844 5.290 -5.222 1.00 94.88 85 ARG A CA 1
ATOM 696 C C . ARG A 1 85 ? 8.914 6.241 -6.412 1.00 94.88 85 ARG A C 1
ATOM 698 O O . ARG A 1 85 ? 7.881 6.642 -6.932 1.00 94.88 85 ARG A O 1
ATOM 705 N N . ASN A 1 86 ? 10.119 6.572 -6.868 1.00 93.50 86 ASN A N 1
ATOM 706 C CA . ASN A 1 86 ? 10.308 7.511 -7.970 1.00 93.50 86 ASN A CA 1
ATOM 707 C C . ASN A 1 86 ? 9.752 6.956 -9.288 1.00 93.50 86 ASN A C 1
ATOM 709 O O . ASN A 1 86 ? 9.246 7.721 -10.103 1.00 93.50 86 ASN A O 1
ATOM 713 N N . ARG A 1 87 ? 9.840 5.637 -9.514 1.00 95.00 87 ARG A N 1
ATOM 714 C CA . ARG A 1 87 ? 9.234 4.992 -10.687 1.00 95.00 87 ARG A CA 1
ATOM 715 C C . ARG A 1 87 ? 7.710 5.119 -10.658 1.00 95.00 87 ARG A C 1
ATOM 717 O O . ARG A 1 87 ? 7.141 5.531 -11.660 1.00 95.00 87 ARG A O 1
ATOM 724 N N . LEU A 1 88 ? 7.085 4.832 -9.516 1.00 94.75 88 LEU A N 1
ATOM 725 C CA . LEU A 1 88 ? 5.638 4.974 -9.325 1.00 94.75 88 LEU A CA 1
ATOM 726 C C . LEU A 1 88 ? 5.187 6.438 -9.444 1.00 94.75 88 LEU A C 1
ATOM 728 O O . LEU A 1 88 ? 4.206 6.723 -10.111 1.00 94.75 88 LEU A O 1
ATOM 732 N N . GLN A 1 89 ? 5.924 7.388 -8.866 1.00 92.00 89 GLN A N 1
ATOM 733 C CA . GLN A 1 89 ? 5.595 8.813 -8.988 1.00 92.00 89 GLN A CA 1
ATOM 734 C C . GLN A 1 89 ? 5.653 9.306 -10.437 1.00 92.00 89 GLN A C 1
ATOM 736 O O . GLN A 1 89 ? 4.749 10.016 -10.860 1.00 92.00 89 GLN A O 1
ATOM 741 N N . ARG A 1 90 ? 6.671 8.903 -11.212 1.00 93.31 90 ARG A N 1
ATOM 742 C CA . ARG A 1 90 ? 6.758 9.257 -12.639 1.00 93.31 90 ARG A CA 1
ATOM 743 C C . ARG A 1 90 ? 5.623 8.661 -13.461 1.00 93.31 90 ARG A C 1
ATOM 745 O O . ARG A 1 90 ? 5.132 9.331 -14.353 1.00 93.31 90 ARG A O 1
ATOM 752 N N . LEU A 1 91 ? 5.202 7.437 -13.146 1.00 94.56 91 LEU A N 1
ATOM 753 C CA . LEU A 1 91 ? 4.083 6.781 -13.824 1.00 94.56 91 LEU A CA 1
ATOM 754 C C . LEU A 1 91 ? 2.775 7.583 -13.699 1.00 94.56 91 LEU A C 1
ATOM 756 O O . LEU A 1 91 ? 1.993 7.629 -14.640 1.00 94.56 91 LEU A O 1
ATOM 760 N N . PHE A 1 92 ? 2.542 8.213 -12.545 1.00 92.94 92 PHE A N 1
ATOM 761 C CA . PHE A 1 92 ? 1.317 8.975 -12.283 1.00 92.94 92 PHE A CA 1
ATOM 762 C C . PHE A 1 92 ? 1.435 10.479 -12.573 1.00 92.94 92 PHE A C 1
ATOM 764 O O . PHE A 1 92 ? 0.428 11.180 -12.489 1.00 92.94 92 PHE A O 1
ATOM 771 N N . ALA A 1 93 ? 2.631 10.979 -12.901 1.00 90.25 93 ALA A N 1
ATOM 772 C CA . ALA A 1 93 ? 2.918 12.413 -12.985 1.00 90.25 93 ALA A CA 1
ATOM 773 C C . ALA A 1 93 ? 2.041 13.154 -14.007 1.00 90.25 93 ALA A C 1
ATOM 775 O O . ALA A 1 93 ? 1.616 14.273 -13.738 1.00 90.25 93 ALA A O 1
ATOM 776 N N . ASP A 1 94 ? 1.708 12.510 -15.127 1.00 89.62 94 ASP A N 1
ATOM 777 C CA . ASP A 1 94 ? 0.883 13.116 -16.182 1.00 89.62 94 ASP A CA 1
ATOM 778 C C . ASP A 1 94 ? -0.609 13.202 -15.810 1.00 89.62 94 ASP A C 1
ATOM 780 O O . ASP A 1 94 ? -1.378 13.905 -16.462 1.00 89.62 94 ASP A O 1
ATOM 784 N N . TYR A 1 95 ? -1.033 12.504 -14.752 1.00 90.31 95 TYR A N 1
ATOM 785 C CA . TYR A 1 95 ? -2.442 12.381 -14.371 1.00 90.31 95 TYR A CA 1
ATOM 786 C C . TYR A 1 95 ? -2.790 13.118 -13.077 1.00 90.31 95 TYR A C 1
ATOM 788 O O . TYR A 1 95 ? -3.960 13.413 -12.825 1.00 90.31 95 TYR A O 1
ATOM 796 N N . THR A 1 96 ? -1.806 13.381 -12.217 1.00 86.44 96 THR A N 1
ATOM 797 C CA . THR A 1 96 ? -2.037 14.009 -10.916 1.00 86.44 96 THR A CA 1
ATOM 798 C C . THR A 1 96 ? -0.785 14.690 -10.382 1.00 86.44 96 THR A C 1
ATOM 800 O O . THR A 1 96 ? 0.317 14.148 -10.412 1.00 86.44 96 THR A O 1
ATOM 803 N N . ASN A 1 97 ? -0.983 15.874 -9.802 1.00 83.69 97 ASN A N 1
ATOM 804 C CA . ASN A 1 97 ? 0.062 16.614 -9.092 1.00 83.69 97 ASN A CA 1
ATOM 805 C C . ASN A 1 97 ? 0.191 16.187 -7.619 1.00 83.69 97 ASN A C 1
ATOM 807 O O . ASN A 1 97 ? 1.028 16.716 -6.887 1.00 83.69 97 ASN A O 1
ATOM 811 N N . LYS A 1 98 ? -0.654 15.258 -7.151 1.00 83.94 98 LYS A N 1
ATOM 812 C CA . LYS A 1 98 ? -0.608 14.739 -5.780 1.00 83.94 98 LYS A CA 1
ATOM 813 C C . LYS A 1 98 ? 0.254 13.475 -5.718 1.00 83.94 98 LYS A C 1
ATOM 815 O O . LYS A 1 98 ? 0.184 12.639 -6.618 1.00 83.94 98 LYS A O 1
ATOM 820 N N . PRO A 1 99 ? 1.027 13.267 -4.639 1.00 80.88 99 PRO A N 1
ATOM 821 C CA . PRO A 1 99 ? 1.752 12.019 -4.452 1.00 80.88 99 PRO A CA 1
ATOM 822 C C . PRO A 1 99 ? 0.767 10.862 -4.231 1.00 80.88 99 PRO A C 1
ATOM 824 O O . PRO A 1 99 ? 0.239 10.690 -3.137 1.00 80.88 99 PRO A O 1
ATOM 827 N N . VAL A 1 100 ? 0.556 10.048 -5.268 1.00 82.62 100 VAL A N 1
ATOM 828 C CA . VAL A 1 100 ? -0.323 8.863 -5.215 1.00 82.62 100 VAL A CA 1
ATOM 829 C C . VAL A 1 100 ? 0.196 7.814 -4.233 1.00 82.62 100 VAL A C 1
ATOM 831 O O . VAL A 1 100 ? -0.576 7.180 -3.519 1.00 82.62 100 VAL A O 1
ATOM 834 N N . VAL A 1 101 ? 1.523 7.662 -4.193 1.00 85.75 101 VAL A N 1
ATOM 835 C CA . VAL A 1 101 ? 2.233 6.730 -3.317 1.00 85.75 101 VAL A CA 1
ATOM 836 C C . VAL A 1 101 ? 2.925 7.510 -2.205 1.00 85.75 101 VAL A C 1
ATOM 838 O O . VAL A 1 101 ? 3.830 8.314 -2.459 1.00 85.75 101 VAL A O 1
ATOM 841 N N . SER A 1 102 ? 2.499 7.274 -0.965 1.00 77.00 102 SER A N 1
ATOM 842 C CA . SER A 1 102 ? 2.969 8.022 0.207 1.00 77.00 102 SER A CA 1
ATOM 843 C C . SER A 1 102 ? 4.313 7.553 0.734 1.00 77.00 102 SER A C 1
ATOM 845 O O . SER A 1 102 ? 5.194 8.384 0.948 1.00 77.00 102 SER A O 1
ATOM 847 N N . GLU A 1 103 ? 4.497 6.249 0.915 1.00 86.31 103 GLU A N 1
ATOM 848 C CA . GLU A 1 103 ? 5.743 5.630 1.353 1.00 86.31 103 GLU A CA 1
ATOM 849 C C . GLU A 1 103 ? 5.876 4.236 0.739 1.00 86.31 103 GLU A C 1
ATOM 851 O O . GLU A 1 103 ? 4.902 3.490 0.653 1.00 86.31 103 GLU A O 1
ATOM 856 N N . VAL A 1 104 ? 7.090 3.907 0.294 1.00 95.19 104 VAL A N 1
ATOM 857 C CA . VAL A 1 104 ? 7.450 2.568 -0.176 1.00 95.19 104 VAL A CA 1
ATOM 858 C C . VAL A 1 104 ? 8.396 1.964 0.844 1.00 95.19 104 VAL A C 1
ATOM 860 O O . VAL A 1 104 ? 9.448 2.540 1.133 1.00 95.19 104 VAL A O 1
ATOM 863 N N . GLN A 1 105 ? 8.042 0.796 1.359 1.00 96.44 105 GLN A N 1
ATOM 864 C CA . GLN A 1 105 ? 8.798 0.089 2.382 1.00 96.44 105 GLN A CA 1
ATOM 865 C C . GLN A 1 105 ? 9.296 -1.245 1.839 1.00 96.44 105 GLN A C 1
ATOM 867 O O . GLN A 1 105 ? 8.646 -1.879 1.010 1.00 96.44 105 GLN A O 1
ATOM 872 N N . ILE A 1 106 ? 10.474 -1.667 2.293 1.00 97.38 106 ILE A N 1
ATOM 873 C CA . ILE A 1 106 ? 10.962 -3.025 2.047 1.00 97.38 106 ILE A CA 1
ATOM 874 C C . ILE A 1 106 ? 10.141 -3.976 2.920 1.00 97.38 106 ILE A C 1
ATOM 876 O O . ILE A 1 106 ? 9.950 -3.709 4.107 1.00 97.38 106 ILE A O 1
ATOM 880 N N . ILE A 1 107 ? 9.675 -5.083 2.344 1.00 97.12 107 ILE A N 1
ATOM 881 C CA . ILE A 1 107 ? 9.028 -6.149 3.113 1.00 97.12 107 ILE A CA 1
ATOM 882 C C . ILE A 1 107 ? 10.093 -6.801 4.002 1.00 97.12 107 ILE A C 1
ATOM 884 O O . ILE A 1 107 ? 11.023 -7.426 3.495 1.00 97.12 107 ILE A O 1
ATOM 888 N N . LYS A 1 108 ? 9.971 -6.606 5.321 1.00 92.81 108 LYS A N 1
ATOM 889 C CA . LYS A 1 108 ? 10.904 -7.133 6.338 1.00 92.81 108 LYS A CA 1
ATOM 890 C C . LYS A 1 108 ? 10.488 -8.490 6.911 1.00 92.81 108 LYS A C 1
ATOM 892 O O . LYS A 1 108 ? 11.313 -9.174 7.506 1.00 92.81 108 LYS A O 1
ATOM 897 N N . THR A 1 109 ? 9.212 -8.838 6.782 1.00 91.12 109 THR A N 1
ATOM 898 C CA . THR A 1 109 ? 8.651 -10.140 7.159 1.00 91.12 109 THR A CA 1
ATOM 899 C C . THR A 1 109 ? 8.738 -11.085 5.956 1.00 91.12 109 THR A C 1
ATOM 901 O O . THR A 1 109 ? 9.706 -11.039 5.195 1.00 91.12 109 THR A O 1
ATOM 904 N N . THR A 1 110 ? 7.740 -11.943 5.746 1.00 95.00 110 THR A N 1
ATOM 905 C CA . THR A 1 110 ? 7.615 -12.735 4.524 1.00 95.00 110 THR A CA 1
ATOM 906 C C . THR A 1 110 ? 6.640 -12.080 3.542 1.00 95.00 110 THR A C 1
ATOM 908 O O . THR A 1 110 ? 5.739 -11.322 3.920 1.00 95.00 110 THR A O 1
ATOM 911 N N . VAL A 1 111 ? 6.796 -12.390 2.251 1.00 96.38 111 VAL A N 1
ATOM 912 C CA . VAL A 1 111 ? 5.819 -11.985 1.226 1.00 96.38 111 VAL A CA 1
ATOM 913 C C . VAL A 1 111 ? 4.453 -12.611 1.515 1.00 96.38 111 VAL A C 1
ATOM 915 O O . VAL A 1 111 ? 3.449 -11.932 1.346 1.00 96.38 111 VAL A O 1
ATOM 918 N N . ALA A 1 112 ? 4.414 -13.851 2.016 1.00 96.94 112 ALA A N 1
ATOM 919 C CA . ALA A 1 112 ? 3.176 -14.534 2.389 1.00 96.94 112 ALA A CA 1
ATOM 920 C C . ALA A 1 112 ? 2.430 -13.809 3.520 1.00 96.94 112 ALA A C 1
ATOM 922 O O . ALA A 1 112 ? 1.239 -13.544 3.390 1.00 96.94 112 ALA A O 1
ATOM 923 N N . ASP A 1 113 ? 3.130 -13.404 4.585 1.00 96.44 113 ASP A N 1
ATOM 924 C CA . ASP A 1 113 ? 2.513 -12.644 5.681 1.00 96.44 113 ASP A CA 1
ATOM 925 C C . ASP A 1 113 ? 2.023 -11.275 5.206 1.00 96.44 113 ASP A C 1
ATOM 927 O O . ASP A 1 113 ? 0.952 -10.826 5.604 1.00 96.44 113 ASP A O 1
ATOM 931 N N . THR A 1 114 ? 2.791 -10.614 4.333 1.00 96.75 114 THR A N 1
ATOM 932 C CA . THR A 1 114 ? 2.387 -9.324 3.751 1.00 96.75 114 THR A CA 1
ATOM 933 C C . THR A 1 114 ? 1.182 -9.486 2.827 1.00 96.75 114 THR A C 1
ATOM 935 O O . THR A 1 114 ? 0.317 -8.618 2.799 1.00 96.75 114 THR A O 1
ATOM 938 N N . TYR A 1 115 ? 1.104 -10.597 2.092 1.00 97.56 115 TYR A N 1
ATOM 939 C CA . TYR A 1 115 ? -0.021 -10.917 1.219 1.00 97.56 115 TYR A CA 1
ATOM 940 C C . TYR A 1 115 ? -1.287 -11.183 2.034 1.00 97.56 115 TYR A C 1
ATOM 942 O O . TYR A 1 115 ? -2.299 -10.542 1.789 1.00 97.56 115 TYR A O 1
ATOM 950 N N . ALA A 1 116 ? -1.206 -12.003 3.086 1.00 96.88 116 ALA A N 1
ATOM 951 C CA . ALA A 1 116 ? -2.310 -12.194 4.031 1.00 96.88 116 ALA A CA 1
ATOM 952 C C . ALA A 1 116 ? -2.690 -10.893 4.765 1.00 96.88 116 ALA A C 1
ATOM 954 O O . ALA A 1 116 ? -3.819 -10.714 5.211 1.00 96.88 116 ALA A O 1
ATOM 955 N N . TYR A 1 117 ? -1.759 -9.948 4.911 1.00 96.19 117 TYR A N 1
ATOM 956 C CA . TYR A 1 117 ? -2.060 -8.636 5.479 1.00 96.19 117 TYR A CA 1
ATOM 957 C C . TYR A 1 117 ? -2.925 -7.773 4.538 1.00 96.19 117 TYR A C 1
ATOM 959 O O . TYR A 1 117 ? -3.639 -6.905 5.034 1.00 96.19 117 TYR A O 1
ATOM 967 N N . LEU A 1 118 ? -2.944 -8.026 3.220 1.00 96.69 118 LEU A N 1
ATOM 968 C CA . LEU A 1 118 ? -3.787 -7.281 2.268 1.00 96.69 118 LEU A CA 1
ATOM 969 C C . LEU A 1 118 ? -5.286 -7.386 2.588 1.00 96.69 118 LEU A C 1
ATOM 971 O O . LEU A 1 118 ? -6.028 -6.461 2.279 1.00 96.69 118 LEU A O 1
ATOM 975 N N . THR A 1 119 ? -5.720 -8.464 3.234 1.00 97.19 119 THR A N 1
ATOM 976 C CA . THR A 1 119 ? -7.099 -8.701 3.699 1.00 97.19 119 THR A CA 1
ATOM 977 C C . THR A 1 119 ? -7.204 -8.704 5.228 1.00 97.19 119 THR A C 1
ATOM 979 O O . THR A 1 119 ? -8.258 -8.995 5.781 1.00 97.19 119 THR A O 1
ATOM 982 N N . HIS A 1 120 ? -6.122 -8.346 5.934 1.00 95.94 120 HIS A N 1
ATOM 983 C CA . HIS A 1 120 ? -5.984 -8.442 7.394 1.00 95.94 120 HIS A CA 1
ATOM 984 C C . HIS A 1 120 ? -6.137 -9.851 7.991 1.00 95.94 120 HIS A C 1
ATOM 986 O O . HIS A 1 120 ? -6.378 -10.008 9.187 1.00 95.94 120 HIS A O 1
ATOM 992 N N . GLU A 1 121 ? -5.852 -10.879 7.200 1.00 95.00 121 GLU A N 1
ATOM 993 C CA . GLU A 1 121 ? -5.853 -12.285 7.621 1.00 95.00 121 GLU A CA 1
ATOM 994 C C . GLU A 1 121 ? -4.486 -12.757 8.149 1.00 95.00 121 GLU A C 1
ATOM 996 O O . GLU A 1 121 ? -4.319 -13.894 8.592 1.00 95.00 121 GLU A O 1
ATOM 1001 N N . SER A 1 122 ? -3.472 -11.888 8.138 1.00 94.94 122 SER A N 1
ATOM 1002 C CA . SER A 1 122 ? -2.179 -12.204 8.754 1.00 94.94 122 SER A CA 1
ATOM 1003 C C . SER A 1 122 ? -2.300 -12.379 10.274 1.00 94.94 122 SER A C 1
ATOM 1005 O O . SER A 1 122 ? -3.084 -11.700 10.942 1.00 94.94 122 SER A O 1
ATOM 1007 N N . LYS A 1 123 ? -1.438 -13.226 10.857 1.00 93.19 123 LYS A N 1
ATOM 1008 C CA . LYS A 1 123 ? -1.382 -13.469 12.315 1.00 93.19 123 LYS A CA 1
ATOM 1009 C C . LYS A 1 123 ? -1.294 -12.172 13.126 1.00 93.19 123 LYS A C 1
ATOM 1011 O O . LYS A 1 123 ? -1.925 -12.037 14.172 1.00 93.19 123 LYS A O 1
ATOM 1016 N N . GLU A 1 124 ? -0.512 -11.217 12.630 1.00 92.00 124 GLU A N 1
ATOM 1017 C CA . GLU A 1 124 ? -0.323 -9.901 13.238 1.00 92.00 124 GLU A CA 1
ATOM 1018 C C . GLU A 1 124 ? -1.604 -9.058 13.206 1.00 92.00 124 GLU A C 1
ATOM 1020 O O . GLU A 1 124 ? -1.978 -8.473 14.223 1.00 92.00 124 GLU A O 1
ATOM 1025 N N . ALA A 1 125 ? -2.290 -9.009 12.060 1.00 92.88 125 ALA A N 1
ATOM 1026 C CA . ALA A 1 125 ? -3.526 -8.246 11.896 1.00 92.88 125 ALA A CA 1
ATOM 1027 C C . ALA A 1 125 ? -4.668 -8.821 12.747 1.00 92.88 125 ALA A C 1
ATOM 1029 O O . ALA A 1 125 ? -5.361 -8.063 13.429 1.00 92.88 125 ALA A O 1
ATOM 1030 N N . ILE A 1 126 ? -4.780 -10.152 12.802 1.00 93.94 126 ILE A N 1
ATOM 1031 C CA . ILE A 1 126 ? -5.731 -10.859 13.669 1.00 93.94 126 ILE A CA 1
ATOM 1032 C C . ILE A 1 126 ? -5.441 -10.558 15.143 1.00 93.94 126 ILE A C 1
ATOM 1034 O O . 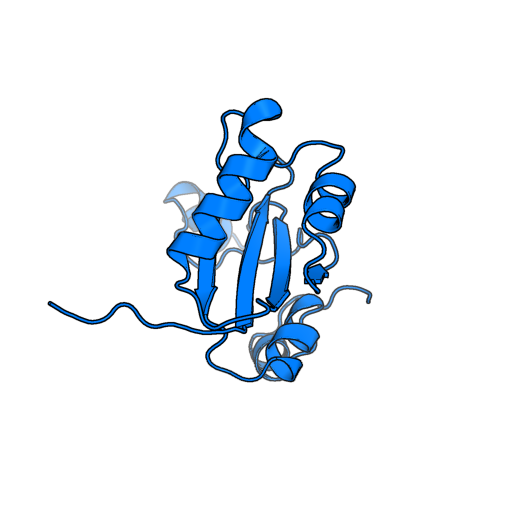ILE A 1 126 ? -6.354 -10.217 15.896 1.00 93.94 126 ILE A O 1
ATOM 1038 N N . ARG A 1 127 ? -4.169 -10.602 15.571 1.00 93.81 127 ARG A N 1
ATOM 1039 C CA . ARG A 1 127 ? -3.789 -10.256 16.954 1.00 93.81 127 ARG A CA 1
ATOM 1040 C C . ARG A 1 127 ? -4.155 -8.812 17.307 1.00 93.81 127 ARG A C 1
ATOM 1042 O O . ARG A 1 127 ? -4.544 -8.539 18.440 1.00 93.81 127 ARG A O 1
ATOM 1049 N N . GLN A 1 128 ? -4.053 -7.904 16.339 1.00 92.31 128 GLN A N 1
ATOM 1050 C CA . GLN A 1 128 ? -4.446 -6.498 16.471 1.00 92.31 128 GLN A CA 1
ATOM 1051 C C . GLN A 1 128 ? -5.959 -6.269 16.309 1.00 92.31 128 GLN A C 1
ATOM 1053 O O . GLN A 1 128 ? -6.395 -5.125 16.400 1.00 92.31 128 GLN A O 1
ATOM 1058 N N . LYS A 1 129 ? -6.755 -7.329 16.092 1.00 93.50 129 LYS A N 1
ATOM 1059 C CA . LYS A 1 129 ? -8.212 -7.276 1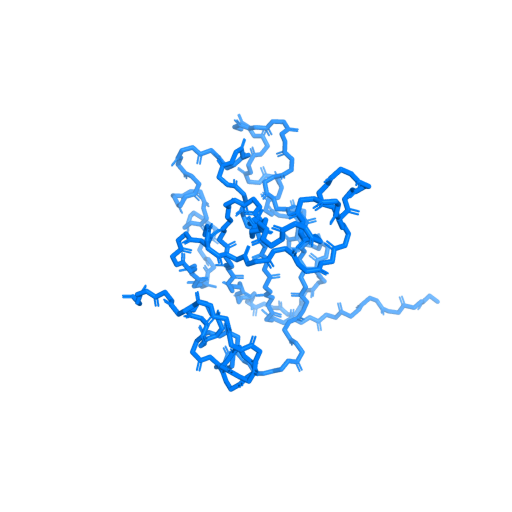5.890 1.00 93.50 129 LYS A CA 1
ATOM 1060 C C . LYS A 1 129 ? -8.625 -6.295 14.787 1.00 93.50 129 LYS A C 1
ATOM 1062 O O . LYS A 1 129 ? -9.572 -5.527 14.950 1.00 93.50 129 LYS A O 1
ATOM 1067 N N . LYS A 1 130 ? -7.883 -6.289 13.677 1.00 94.38 130 LYS A N 1
ATOM 1068 C CA . LYS A 1 130 ? -8.217 -5.456 12.515 1.00 94.38 130 LYS A CA 1
ATOM 1069 C C . LYS A 1 130 ? -9.449 -5.988 11.794 1.00 94.38 130 LYS A C 1
ATOM 1071 O O . LYS A 1 130 ? -9.757 -7.174 11.874 1.00 94.38 130 LYS A O 1
ATOM 1076 N N . HIS A 1 131 ? -10.137 -5.096 11.087 1.00 94.88 131 HIS A N 1
ATOM 1077 C CA . HIS A 1 131 ? -11.228 -5.475 10.200 1.00 94.88 131 HIS A CA 1
ATOM 1078 C C . HIS A 1 131 ? -10.695 -6.361 9.067 1.00 94.88 131 HIS A C 1
ATOM 1080 O O . HIS A 1 131 ? -9.738 -5.964 8.404 1.00 94.88 131 HIS A O 1
ATOM 1086 N N . ILE A 1 132 ? -11.297 -7.535 8.877 1.00 95.56 132 ILE A N 1
ATOM 1087 C CA . ILE A 1 132 ? -10.968 -8.472 7.797 1.00 95.56 132 ILE A CA 1
ATOM 1088 C C . ILE A 1 132 ? -11.768 -8.068 6.561 1.00 95.56 132 ILE A C 1
ATOM 1090 O O . ILE A 1 132 ? -12.981 -7.906 6.659 1.00 95.56 132 ILE A O 1
ATOM 1094 N N . TYR A 1 133 ? -11.085 -7.910 5.430 1.00 95.31 133 TYR A N 1
ATOM 1095 C CA . TYR A 1 133 ? -11.702 -7.569 4.146 1.00 95.31 133 TYR A CA 1
ATOM 1096 C C . TYR A 1 133 ? -11.867 -8.820 3.278 1.00 95.31 133 TYR A C 1
ATOM 1098 O O . TYR A 1 133 ? -11.055 -9.739 3.372 1.00 95.31 133 TYR A O 1
ATOM 1106 N N . ASP A 1 134 ? -12.865 -8.819 2.395 1.00 91.12 134 ASP A N 1
ATOM 1107 C CA . ASP A 1 134 ? -13.081 -9.905 1.433 1.00 91.12 134 ASP A CA 1
ATOM 1108 C C . ASP A 1 134 ? -11.948 -9.976 0.395 1.00 91.12 134 ASP A C 1
ATOM 1110 O O . ASP A 1 134 ? -11.522 -8.949 -0.139 1.00 91.12 134 ASP A O 1
ATOM 1114 N N . SER A 1 135 ? -11.461 -11.191 0.125 1.00 78.38 135 SER A N 1
ATOM 1115 C CA . SER A 1 135 ? -10.369 -11.489 -0.817 1.00 78.38 135 SER A CA 1
ATOM 1116 C C . SER A 1 135 ? -10.766 -11.376 -2.285 1.00 78.38 135 SER A C 1
ATOM 1118 O O . SER A 1 135 ? -11.817 -11.962 -2.633 1.00 78.38 135 SER A O 1
#

pLDDT: mean 92.93, std 7.37, range [44.78, 98.44]

Radius of gyration: 16.28 Å; chains: 1; bounding box: 45×32×42 Å

Foldseek 3Di:
DDDFFWDQKKKWKFAPVFAFPCNVVLVVVVVWDKDKADWDFQAFDPPPADPVRVVCVVVVDTDTDHTIMMMMTGHPDTDHQVVVQVVSCVSCVVPGPDRRTDGMDGPPDDPVLVNCVSQLNHPVSVVVVHHGHDD